Protein AF-A0A382TB47-F1 (afdb_monomer_lite)

Radius of gyration: 34.32 Å; chains: 1; bounding box: 36×31×96 Å

Sequence (79 aa):
MTKRFTLIAFTLSLFATVTLISTQNQGDPTLTEVWEPSPAVITPGDWTGAPSDAIQLFNGSDLSAWTGLDNEAMWNVDD

Foldseek 3Di:
DVVVVVVVVVVVVVVVVVVVVPPPPPPDCVVVDDCPDPDDDWAPAPPPGHIPPDDDCDDLPDNVNDDDPVGRDDDDRDD

Structure (mmCIF, N/CA/C/O backbone):
data_AF-A0A382TB47-F1
#
_entry.id   AF-A0A382TB47-F1
#
loop_
_atom_site.group_PDB
_atom_site.id
_atom_site.type_symbol
_atom_site.label_atom_id
_atom_site.label_alt_id
_atom_site.label_comp_id
_atom_site.label_asym_id
_atom_site.label_entity_id
_atom_site.label_seq_id
_atom_site.p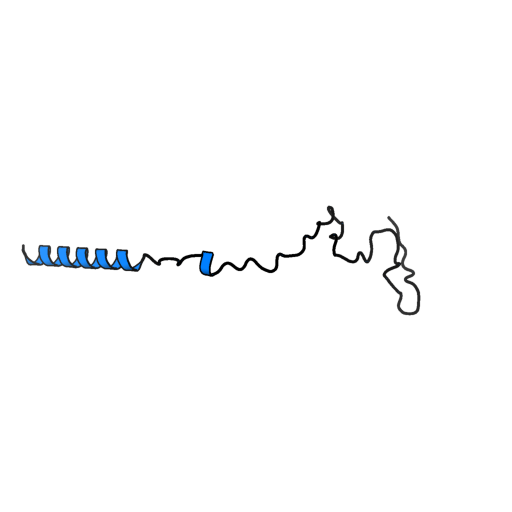dbx_PDB_ins_code
_atom_site.Cartn_x
_atom_site.Cartn_y
_atom_site.Cartn_z
_atom_site.occupancy
_atom_site.B_iso_or_equiv
_atom_site.auth_seq_id
_atom_site.auth_comp_id
_atom_site.auth_asym_id
_atom_site.auth_atom_id
_atom_site.pdbx_PDB_model_num
ATOM 1 N N . MET A 1 1 ? -5.963 -20.031 73.623 1.00 62.56 1 MET A N 1
ATOM 2 C CA . MET A 1 1 ? -6.808 -20.207 72.416 1.00 62.56 1 MET A CA 1
ATOM 3 C C . MET A 1 1 ? -7.049 -18.893 71.674 1.00 62.56 1 MET A C 1
ATOM 5 O O . MET A 1 1 ? -6.939 -18.883 70.458 1.00 62.56 1 MET A O 1
ATOM 9 N N . THR A 1 2 ? -7.244 -17.774 72.373 1.00 67.38 2 THR A N 1
ATOM 10 C CA . THR A 1 2 ? -7.453 -16.432 71.794 1.00 67.38 2 THR A CA 1
ATOM 11 C C . THR A 1 2 ? -6.351 -15.952 70.838 1.00 67.38 2 THR A C 1
ATOM 13 O O . THR A 1 2 ? -6.668 -15.558 69.727 1.00 67.38 2 THR A O 1
ATOM 16 N N . LYS A 1 3 ? -5.057 -16.079 71.180 1.00 61.81 3 LYS A N 1
ATOM 17 C CA . LYS A 1 3 ? -3.947 -15.575 70.332 1.00 61.81 3 LYS A CA 1
ATOM 18 C C . LYS A 1 3 ? -3.853 -16.213 68.935 1.00 61.81 3 LYS A C 1
ATOM 20 O O . LYS A 1 3 ? -3.491 -15.536 67.982 1.00 61.81 3 LYS A O 1
ATOM 25 N N . ARG A 1 4 ? -4.180 -17.508 68.804 1.00 74.44 4 ARG A N 1
ATOM 26 C CA . ARG A 1 4 ? -4.174 -18.220 67.508 1.00 74.44 4 ARG A CA 1
ATOM 27 C C . ARG A 1 4 ? -5.351 -17.789 66.636 1.00 74.44 4 ARG A C 1
ATOM 29 O O . ARG A 1 4 ? -5.191 -17.638 65.435 1.00 74.44 4 ARG A O 1
ATOM 36 N N . PHE A 1 5 ? -6.496 -17.523 67.260 1.00 78.44 5 PHE A N 1
ATOM 37 C CA . PHE A 1 5 ? -7.677 -17.001 66.582 1.00 78.44 5 PHE A CA 1
ATOM 38 C C . PHE A 1 5 ? -7.443 -15.573 66.067 1.00 78.44 5 PHE A C 1
ATOM 40 O O . PHE A 1 5 ? -7.766 -15.272 64.923 1.00 78.44 5 PHE A O 1
ATOM 47 N N . THR A 1 6 ? -6.789 -14.718 66.865 1.00 76.69 6 THR A N 1
ATOM 48 C CA . THR A 1 6 ? -6.419 -13.355 66.451 1.00 76.69 6 THR A CA 1
ATOM 49 C C . THR A 1 6 ? -5.423 -13.352 65.289 1.00 76.69 6 THR A C 1
ATOM 51 O O . THR A 1 6 ? -5.575 -12.558 64.368 1.00 76.69 6 THR A O 1
ATOM 54 N N . LEU A 1 7 ? -4.436 -14.258 65.295 1.00 79.94 7 LEU A N 1
ATOM 55 C CA . LEU A 1 7 ? -3.456 -14.366 64.209 1.00 79.94 7 LEU A CA 1
ATOM 56 C C . LEU A 1 7 ? -4.114 -14.805 62.892 1.00 79.94 7 LEU A C 1
ATOM 58 O O . LEU A 1 7 ? -3.847 -14.208 61.857 1.00 79.94 7 LEU A O 1
ATOM 62 N N . ILE A 1 8 ? -5.013 -15.796 62.950 1.00 84.75 8 ILE A N 1
ATOM 63 C CA . ILE A 1 8 ? -5.754 -16.294 61.780 1.00 84.75 8 ILE A CA 1
ATOM 64 C C . ILE A 1 8 ? -6.674 -15.205 61.216 1.00 84.75 8 ILE A C 1
ATOM 66 O O . ILE A 1 8 ? -6.691 -14.983 60.008 1.00 84.75 8 ILE A O 1
ATOM 70 N N . ALA A 1 9 ? -7.396 -14.483 62.078 1.00 82.12 9 ALA A N 1
ATOM 71 C CA . ALA A 1 9 ? -8.248 -13.371 61.658 1.00 82.12 9 ALA A CA 1
ATOM 72 C C . ALA A 1 9 ? -7.438 -12.237 61.005 1.00 82.12 9 ALA A C 1
ATOM 74 O O . ALA A 1 9 ? -7.863 -11.671 59.998 1.00 82.12 9 ALA A O 1
ATOM 75 N N . PHE A 1 10 ? -6.246 -11.941 61.531 1.00 85.06 10 PHE A N 1
ATOM 76 C CA . PHE A 1 10 ? -5.350 -10.936 60.962 1.00 85.06 10 PHE A CA 1
ATOM 77 C C . PHE A 1 10 ? -4.799 -11.362 59.595 1.00 85.06 10 PHE A C 1
ATOM 79 O O . PHE A 1 10 ? -4.823 -10.570 58.655 1.00 85.06 10 PHE A O 1
ATOM 86 N N . THR A 1 11 ? -4.374 -12.620 59.442 1.00 80.81 11 THR A N 1
ATOM 87 C CA . THR A 1 11 ? -3.907 -13.140 58.147 1.00 80.81 11 THR A CA 1
ATOM 88 C C . THR A 1 11 ? -5.019 -13.193 57.103 1.00 80.81 11 THR A C 1
ATOM 90 O O . THR A 1 11 ? -4.764 -12.905 55.939 1.00 80.81 11 THR A O 1
ATOM 93 N N . LEU A 1 12 ? -6.257 -13.503 57.506 1.00 83.06 12 LEU A N 1
ATOM 94 C CA . LEU A 1 12 ? -7.410 -13.531 56.601 1.00 83.06 12 LEU A CA 1
ATOM 95 C C . LEU A 1 12 ? -7.794 -12.117 56.131 1.00 83.06 12 LEU A C 1
ATOM 97 O O . LEU A 1 12 ? -8.080 -11.911 54.955 1.00 83.06 12 LEU A O 1
ATOM 101 N N . SER A 1 13 ? -7.729 -11.139 57.041 1.00 80.00 13 SER A N 1
ATOM 102 C CA . SER A 1 13 ? -7.922 -9.717 56.733 1.00 80.00 13 SER A CA 1
ATOM 103 C C . SER A 1 13 ? -6.870 -9.198 55.745 1.00 80.00 13 SER A C 1
ATOM 105 O O . SER A 1 13 ? -7.209 -8.541 54.763 1.00 80.00 13 SER A O 1
ATOM 107 N N . LEU A 1 14 ? -5.600 -9.566 55.945 1.00 79.38 14 LEU A N 1
ATOM 108 C CA . LEU A 1 14 ? -4.503 -9.161 55.063 1.00 79.38 14 LEU A CA 1
ATOM 109 C C . LEU A 1 14 ? -4.601 -9.798 53.665 1.00 79.38 14 LEU A C 1
ATOM 111 O O . LEU A 1 14 ? -4.236 -9.178 52.673 1.00 79.38 14 LEU A O 1
ATOM 115 N N . PHE A 1 15 ? -5.121 -11.024 53.567 1.00 77.50 15 PHE A N 1
ATOM 116 C CA . PHE A 1 15 ? -5.351 -11.678 52.277 1.00 77.50 15 PHE A CA 1
ATOM 117 C C . PHE A 1 15 ? -6.503 -11.018 51.500 1.00 77.50 15 PHE A C 1
ATOM 119 O O . PHE A 1 15 ? -6.408 -10.837 50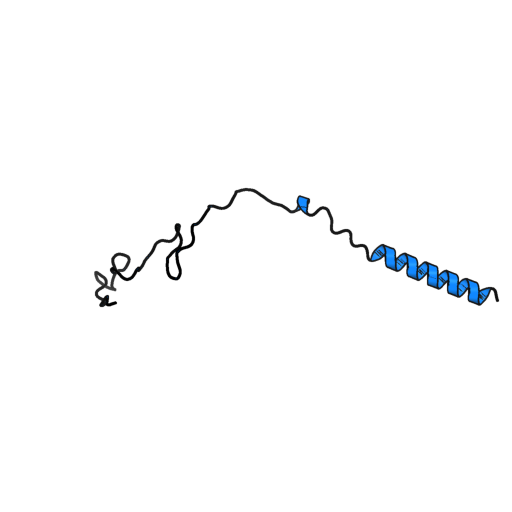.287 1.00 77.50 15 PHE A O 1
ATOM 126 N N . ALA A 1 16 ? -7.563 -10.592 52.197 1.00 75.00 16 ALA A N 1
ATOM 127 C CA . ALA A 1 16 ? -8.704 -9.909 51.588 1.00 75.00 16 ALA A CA 1
ATOM 128 C C . ALA A 1 16 ? -8.324 -8.541 50.987 1.00 75.00 16 ALA A C 1
ATOM 130 O O . ALA A 1 16 ? -8.786 -8.194 49.898 1.00 75.00 16 ALA A O 1
ATOM 131 N N . THR A 1 17 ? -7.439 -7.778 51.636 1.00 69.56 17 THR A N 1
ATOM 132 C CA . THR A 1 17 ? -6.997 -6.473 51.112 1.00 69.56 17 THR A CA 1
ATOM 133 C C . THR A 1 17 ? -6.122 -6.597 49.864 1.00 69.56 17 THR A C 1
ATOM 135 O O . THR A 1 17 ? -6.237 -5.767 48.965 1.00 69.56 17 THR A O 1
ATOM 138 N N . VAL A 1 18 ? -5.313 -7.657 49.746 1.00 71.81 18 VAL A N 1
ATOM 139 C CA . VAL A 1 18 ? -4.487 -7.918 48.551 1.00 71.81 18 VAL A CA 1
ATOM 140 C C . VAL A 1 18 ? -5.346 -8.240 47.321 1.00 71.81 18 VAL A C 1
ATOM 142 O O . VAL A 1 18 ? -5.012 -7.798 46.224 1.00 71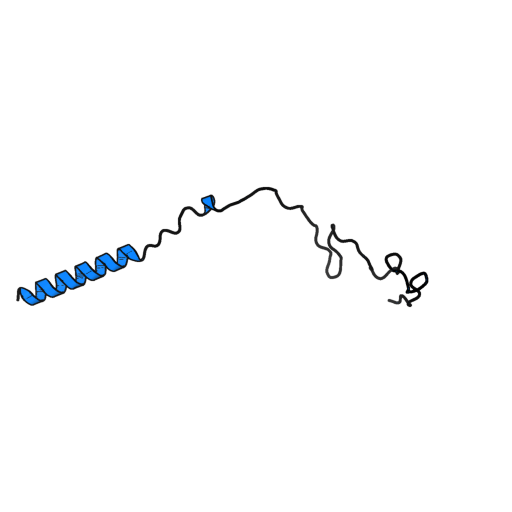.81 18 VAL A O 1
ATOM 145 N N . THR A 1 19 ? -6.478 -8.937 47.487 1.00 65.38 19 THR A N 1
ATOM 146 C CA . THR A 1 19 ? -7.389 -9.252 46.365 1.00 65.38 19 THR A CA 1
ATOM 147 C C . THR A 1 19 ? -8.142 -8.044 45.800 1.00 65.38 19 THR A C 1
ATOM 149 O O . THR A 1 19 ? -8.562 -8.074 44.649 1.00 65.38 19 THR A O 1
ATOM 152 N N . LEU A 1 20 ? -8.295 -6.968 46.579 1.00 64.06 20 LEU A N 1
ATOM 153 C CA . LEU A 1 20 ? -8.951 -5.736 46.124 1.00 64.06 20 LEU A CA 1
ATOM 154 C C . LEU A 1 20 ? -8.016 -4.883 45.249 1.00 64.06 20 LEU A C 1
ATOM 156 O O . LEU A 1 20 ? -8.464 -4.263 44.288 1.00 64.06 20 LEU A O 1
ATOM 160 N N . ILE A 1 21 ? -6.712 -4.886 45.547 1.00 64.19 21 ILE A N 1
ATOM 161 C CA . ILE A 1 21 ? -5.701 -4.067 44.854 1.00 64.19 21 ILE A CA 1
ATOM 162 C C . ILE A 1 21 ? -5.369 -4.626 43.459 1.00 64.19 21 ILE A C 1
ATOM 164 O O . ILE A 1 21 ? -5.001 -3.873 42.561 1.00 64.19 21 ILE A O 1
ATOM 168 N N . SER A 1 22 ? -5.522 -5.936 43.246 1.00 61.91 22 SER A N 1
ATOM 169 C CA . SER A 1 22 ? -5.229 -6.603 41.968 1.00 61.91 22 SER A CA 1
ATOM 170 C C . SER A 1 22 ? -6.314 -6.431 40.898 1.00 61.91 22 SER A C 1
ATOM 172 O O . SER A 1 22 ? -6.132 -6.889 39.771 1.00 61.91 22 SER A O 1
ATOM 174 N N . THR A 1 23 ? -7.402 -5.716 41.195 1.00 60.59 23 THR A N 1
ATOM 175 C CA . THR A 1 23 ? -8.391 -5.310 40.187 1.00 60.59 23 THR A CA 1
ATOM 176 C C . THR A 1 23 ? -7.963 -3.997 39.529 1.00 60.59 23 THR A C 1
ATOM 178 O O . THR A 1 23 ? -8.479 -2.922 39.825 1.00 60.59 23 THR A O 1
ATOM 181 N N . GLN A 1 24 ? -6.969 -4.059 38.636 1.00 67.12 24 GLN A N 1
ATOM 182 C CA . GLN A 1 24 ? -6.700 -2.919 37.761 1.00 67.12 24 GLN A CA 1
ATOM 183 C C . GLN A 1 24 ? -7.879 -2.758 36.807 1.00 67.12 24 GLN A C 1
ATOM 185 O O . GLN A 1 24 ? -8.071 -3.547 35.885 1.00 67.12 24 GLN A O 1
ATOM 190 N N . ASN A 1 25 ? -8.696 -1.745 37.077 1.00 71.12 25 ASN A N 1
ATOM 191 C CA . ASN A 1 25 ? -9.777 -1.338 36.200 1.00 71.12 25 ASN A CA 1
ATOM 192 C C . ASN A 1 25 ? -9.129 -0.743 34.943 1.00 71.12 25 ASN A C 1
ATOM 194 O O . ASN A 1 25 ? -8.644 0.389 34.959 1.00 71.12 25 ASN A O 1
ATOM 198 N N . GLN A 1 26 ? -9.028 -1.552 33.891 1.00 75.12 26 GLN A N 1
ATOM 199 C CA . GLN A 1 26 ? -8.666 -1.098 32.555 1.00 75.12 26 GLN A CA 1
ATOM 200 C C . GLN A 1 26 ? -9.783 -0.121 32.174 1.00 75.12 26 GLN A C 1
ATOM 202 O O . GLN A 1 26 ? -10.921 -0.548 32.010 1.00 75.12 26 GLN A O 1
ATOM 207 N N . GLY A 1 27 ? -9.506 1.187 32.234 1.00 84.88 27 GLY A N 1
ATOM 208 C CA . GLY A 1 27 ? -10.518 2.232 32.051 1.00 84.88 27 GLY A CA 1
ATOM 209 C C . GLY A 1 27 ? -11.292 2.075 30.740 1.00 84.88 27 GLY A C 1
ATOM 210 O O . GLY A 1 27 ? -10.963 1.225 29.918 1.00 84.88 27 GLY A O 1
ATOM 211 N N . ASP A 1 28 ? -12.320 2.896 30.534 1.00 91.38 28 ASP A N 1
ATOM 212 C CA . ASP A 1 28 ? -13.154 2.810 29.331 1.00 91.38 28 ASP A CA 1
ATOM 213 C C . ASP A 1 28 ? -12.290 2.896 28.048 1.00 91.38 28 ASP A C 1
ATOM 215 O O . ASP A 1 28 ? -11.695 3.950 27.794 1.00 91.38 28 ASP A O 1
ATOM 219 N N . PRO A 1 29 ? -12.175 1.807 27.254 1.00 90.56 29 PRO A N 1
ATOM 220 C CA . PRO A 1 29 ? -11.277 1.764 26.100 1.00 90.56 29 PRO A CA 1
ATOM 221 C C . PRO A 1 29 ? -11.670 2.779 25.020 1.00 90.56 29 PRO A C 1
ATOM 223 O O . PRO A 1 29 ? -10.798 3.278 24.304 1.00 90.56 29 PRO A O 1
ATOM 226 N N . THR A 1 30 ? -12.953 3.151 24.962 1.00 93.19 30 THR A N 1
ATOM 227 C CA . THR A 1 30 ? -13.497 4.089 23.970 1.00 93.19 30 THR A CA 1
ATOM 228 C C . THR A 1 30 ? -12.882 5.486 24.076 1.00 93.19 30 THR A C 1
ATOM 230 O O . THR A 1 30 ? -12.785 6.194 23.077 1.00 93.19 30 THR A O 1
ATOM 233 N N . LEU A 1 31 ? -12.365 5.866 25.254 1.00 94.19 31 LEU A N 1
ATOM 234 C CA . LEU A 1 31 ? -11.685 7.150 25.471 1.00 94.19 31 LEU A CA 1
ATOM 235 C C . LEU A 1 31 ? -10.360 7.281 24.701 1.00 94.19 31 LEU A C 1
ATOM 237 O O . LEU A 1 31 ? -9.801 8.376 24.639 1.00 94.19 31 LEU A O 1
ATOM 241 N N . THR A 1 32 ? -9.842 6.183 24.143 1.00 93.88 32 THR A N 1
ATOM 242 C CA . THR A 1 32 ? -8.592 6.154 23.366 1.00 93.88 32 THR A CA 1
ATOM 243 C C . THR A 1 32 ? -8.796 5.862 21.880 1.00 93.88 32 THR A C 1
ATOM 245 O O . THR A 1 32 ? -7.823 5.803 21.129 1.00 93.88 32 THR A O 1
ATOM 248 N N . GLU A 1 33 ? -10.041 5.700 21.434 1.00 95.50 33 GLU A N 1
ATOM 249 C CA . GLU A 1 33 ? -10.351 5.434 20.033 1.00 95.50 33 GLU A CA 1
ATOM 250 C C . GLU A 1 33 ? -10.396 6.738 19.224 1.00 95.50 33 GLU A C 1
ATOM 252 O O . GLU A 1 33 ? -11.082 7.696 19.583 1.00 95.50 33 GLU A O 1
ATOM 257 N N . VAL A 1 34 ? -9.677 6.772 18.101 1.00 95.50 34 VAL A N 1
ATOM 258 C CA . VAL A 1 34 ? -9.707 7.873 17.130 1.00 95.50 34 VAL A CA 1
ATOM 259 C C . VAL A 1 34 ? -10.135 7.297 15.785 1.00 95.50 34 VAL A C 1
ATOM 261 O O . VAL A 1 34 ? -9.464 6.418 15.250 1.00 95.50 34 VAL A O 1
ATOM 264 N N . TRP A 1 35 ? -11.252 7.789 15.249 1.00 95.25 35 TRP A N 1
ATOM 265 C CA . TRP A 1 35 ? -11.900 7.231 14.053 1.00 95.25 35 TRP A CA 1
ATOM 266 C C . TRP A 1 35 ? -11.725 8.081 12.788 1.00 95.25 35 TRP A C 1
ATOM 268 O O . TRP A 1 35 ? -12.093 7.644 11.700 1.00 95.25 35 TRP A O 1
ATOM 278 N N . GLU A 1 36 ? -11.159 9.284 12.913 1.00 96.56 36 GLU A N 1
ATOM 279 C CA . GLU A 1 36 ? -11.019 10.231 11.809 1.00 96.56 36 GLU A CA 1
ATOM 280 C C . GLU A 1 36 ? -9.586 10.769 11.664 1.00 96.56 36 GLU A C 1
ATOM 282 O O . GLU A 1 36 ? -8.906 10.994 12.670 1.00 96.56 36 GLU A O 1
ATOM 287 N N . PRO A 1 37 ? -9.141 11.035 10.419 1.00 95.44 37 PRO A N 1
ATOM 288 C CA . PRO A 1 37 ? -9.857 10.786 9.162 1.00 95.44 37 PRO A CA 1
ATOM 289 C C . PRO A 1 37 ? -9.903 9.291 8.803 1.00 95.44 37 PRO A C 1
ATOM 291 O O . PRO A 1 37 ? -8.997 8.533 9.144 1.00 95.44 37 PRO A O 1
ATOM 294 N N . SER A 1 38 ? -10.941 8.875 8.071 1.00 96.88 38 SER A N 1
ATOM 295 C CA . SER A 1 38 ? -10.974 7.521 7.506 1.00 96.88 38 SER A CA 1
ATOM 296 C C . SER A 1 38 ? -9.811 7.338 6.518 1.00 96.88 38 SER A C 1
ATOM 298 O O . SER A 1 38 ? -9.626 8.197 5.650 1.00 96.88 38 SER A O 1
ATOM 300 N N . PRO A 1 39 ? -9.059 6.225 6.583 1.00 95.94 39 PRO A N 1
ATOM 301 C CA . PRO A 1 39 ? -8.030 5.914 5.596 1.00 95.94 39 PRO A CA 1
ATOM 302 C C . PRO A 1 39 ? -8.604 5.776 4.180 1.00 95.94 39 PRO A C 1
ATOM 304 O O . PRO A 1 39 ? -9.760 5.384 4.001 1.00 95.94 39 PRO A O 1
ATOM 307 N N . ALA A 1 40 ? -7.779 6.065 3.170 1.00 97.44 40 ALA A N 1
ATOM 308 C CA . ALA A 1 40 ? -8.124 5.799 1.778 1.00 97.44 40 ALA A CA 1
ATOM 309 C C . ALA A 1 40 ? -8.225 4.286 1.526 1.00 97.44 40 ALA A C 1
ATOM 311 O O . ALA A 1 40 ? -7.422 3.504 2.036 1.00 97.44 40 ALA A O 1
ATOM 312 N N . VAL A 1 41 ? -9.207 3.877 0.721 1.00 97.75 41 VAL A N 1
ATOM 313 C CA . VAL A 1 41 ? -9.376 2.474 0.331 1.00 97.75 41 VAL A CA 1
ATOM 314 C C . VAL A 1 41 ? -8.424 2.162 -0.818 1.00 97.75 41 VAL A C 1
ATOM 316 O O . VAL A 1 41 ? -8.562 2.725 -1.902 1.00 97.75 41 VAL A O 1
ATOM 319 N N . ILE A 1 42 ? -7.484 1.249 -0.582 1.00 97.94 42 ILE A N 1
ATOM 320 C CA . ILE A 1 42 ? -6.528 0.769 -1.582 1.00 97.94 42 ILE A CA 1
ATOM 321 C C . ILE A 1 42 ? -6.886 -0.663 -1.961 1.00 97.94 42 ILE A C 1
ATOM 323 O O . ILE A 1 42 ? -7.001 -1.527 -1.090 1.00 97.94 42 ILE A O 1
ATOM 327 N N . THR A 1 43 ? -7.061 -0.918 -3.257 1.00 97.94 43 THR A N 1
ATOM 328 C CA . THR A 1 43 ? -7.267 -2.282 -3.759 1.00 97.94 43 THR A CA 1
ATOM 329 C C . THR A 1 43 ? -5.901 -2.955 -3.873 1.00 97.94 43 THR A C 1
ATOM 33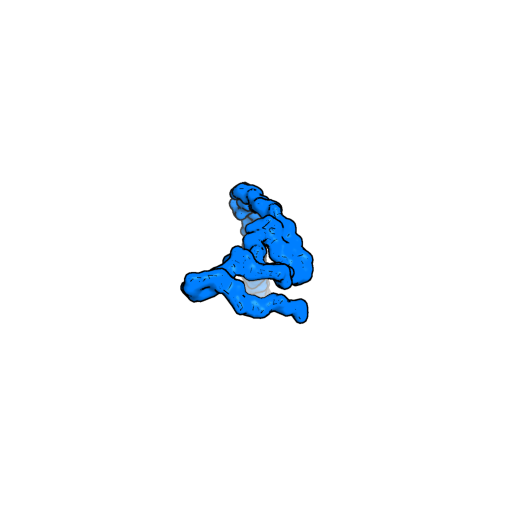1 O O . THR A 1 43 ? -5.042 -2.426 -4.583 1.00 97.94 43 THR A O 1
ATOM 334 N N . PRO A 1 44 ? -5.658 -4.085 -3.186 1.00 97.31 44 PRO A N 1
ATOM 335 C CA . PRO A 1 44 ? -4.424 -4.839 -3.362 1.00 97.31 44 PRO A CA 1
ATOM 336 C C . PRO A 1 44 ? -4.282 -5.311 -4.809 1.00 97.31 44 PRO A C 1
ATOM 338 O O . PRO A 1 44 ? -5.282 -5.592 -5.469 1.00 97.31 44 PRO A O 1
ATOM 341 N N . GLY A 1 45 ? -3.046 -5.426 -5.289 1.00 95.00 45 GLY A N 1
ATOM 342 C CA . GLY A 1 45 ? -2.795 -6.157 -6.523 1.00 95.00 45 GLY A CA 1
ATOM 343 C C . GLY A 1 45 ? -3.029 -7.657 -6.331 1.00 95.00 45 GLY A C 1
ATOM 344 O O . GLY A 1 45 ? -3.108 -8.152 -5.203 1.00 95.00 45 GLY A O 1
ATOM 345 N N . ASP A 1 46 ? -3.102 -8.389 -7.441 1.00 92.12 46 ASP A N 1
ATOM 346 C CA . ASP A 1 46 ? -3.044 -9.854 -7.418 1.00 92.12 46 ASP A CA 1
ATOM 347 C C . ASP A 1 46 ? -1.657 -10.335 -6.932 1.00 92.12 46 ASP A C 1
ATOM 349 O O . ASP A 1 46 ? -0.805 -9.530 -6.569 1.00 92.12 46 ASP A O 1
ATOM 353 N N . TRP A 1 47 ? -1.391 -11.646 -6.957 1.00 88.94 47 TRP A N 1
ATOM 354 C CA . TRP A 1 47 ? -0.155 -12.297 -6.475 1.00 88.94 47 TRP A CA 1
ATOM 355 C C . TRP A 1 47 ? 1.139 -11.478 -6.591 1.00 88.94 47 TRP A C 1
ATOM 357 O O . TRP A 1 47 ? 1.881 -11.355 -5.620 1.00 88.94 47 TRP A O 1
ATOM 367 N N . THR A 1 48 ? 1.411 -10.936 -7.778 1.00 88.31 48 THR A N 1
ATOM 368 C CA . THR A 1 48 ? 2.592 -10.111 -8.077 1.00 88.31 48 THR A CA 1
ATOM 369 C C . THR A 1 48 ? 2.218 -8.711 -8.570 1.00 88.31 48 THR A C 1
ATOM 371 O O . THR A 1 48 ? 3.070 -7.982 -9.074 1.00 88.31 48 THR A O 1
ATOM 374 N N . GLY A 1 49 ? 0.938 -8.347 -8.484 1.00 93.44 49 GLY A N 1
ATOM 375 C CA . GLY A 1 49 ? 0.410 -7.076 -8.962 1.00 93.44 49 GLY A CA 1
ATOM 376 C C . GLY A 1 49 ? 0.690 -5.936 -7.987 1.00 93.44 49 GLY A C 1
ATOM 377 O O . GLY A 1 49 ? 0.744 -6.123 -6.772 1.00 93.44 49 GLY A O 1
ATOM 378 N N . ALA A 1 50 ? 0.833 -4.728 -8.524 1.00 96.31 50 ALA A N 1
ATOM 379 C CA . ALA A 1 50 ? 0.905 -3.521 -7.714 1.00 96.31 50 ALA A CA 1
ATOM 380 C C . ALA A 1 50 ? -0.491 -3.155 -7.158 1.00 96.31 50 ALA A C 1
ATOM 382 O O . ALA A 1 50 ? -1.496 -3.440 -7.816 1.00 96.31 50 ALA A O 1
ATOM 383 N N . PRO A 1 51 ? -0.586 -2.533 -5.969 1.00 97.56 51 PRO A N 1
ATOM 384 C CA . PRO A 1 51 ? -1.852 -2.009 -5.461 1.00 97.56 51 PRO A CA 1
ATOM 385 C C . PRO A 1 51 ? -2.357 -0.824 -6.297 1.00 97.56 51 PRO A C 1
ATOM 387 O O . PRO A 1 51 ? -1.607 -0.215 -7.059 1.00 97.56 51 PRO A O 1
ATOM 390 N N . SER A 1 52 ? -3.634 -0.470 -6.133 1.00 97.31 52 SER A N 1
ATOM 391 C CA . SER A 1 52 ? -4.304 0.552 -6.952 1.00 97.31 52 SER A CA 1
ATOM 392 C C . SER A 1 52 ? -3.730 1.965 -6.829 1.00 97.31 52 SER A C 1
ATOM 394 O O . SER A 1 52 ? -3.987 2.796 -7.694 1.00 97.31 52 SER A O 1
ATOM 396 N N . ASP A 1 53 ? -3.021 2.267 -5.742 1.00 97.88 53 ASP A N 1
ATOM 397 C CA . ASP A 1 53 ? -2.362 3.557 -5.508 1.00 97.88 53 ASP A CA 1
ATOM 398 C C . ASP A 1 53 ? -0.871 3.557 -5.860 1.00 97.88 53 ASP A C 1
ATOM 400 O O . ASP A 1 53 ? -0.216 4.597 -5.756 1.00 97.88 53 ASP A O 1
ATOM 404 N N . ALA A 1 54 ? -0.317 2.422 -6.287 1.00 96.62 54 ALA A N 1
ATOM 405 C CA . ALA A 1 54 ? 1.079 2.345 -6.672 1.00 96.62 54 ALA A CA 1
ATOM 406 C C . ALA A 1 54 ? 1.291 2.776 -8.124 1.00 96.62 54 ALA A C 1
ATOM 408 O O . ALA A 1 54 ? 0.524 2.460 -9.032 1.00 96.62 54 ALA A O 1
ATOM 409 N N . ILE A 1 55 ? 2.423 3.437 -8.354 1.00 96.06 55 ILE A N 1
ATOM 410 C CA . ILE A 1 55 ? 2.965 3.637 -9.694 1.00 96.06 55 ILE A CA 1
ATOM 411 C C . ILE A 1 55 ? 3.719 2.360 -10.071 1.00 96.06 55 ILE A C 1
ATOM 413 O O . ILE A 1 55 ? 4.711 2.005 -9.432 1.00 96.06 55 ILE A O 1
ATOM 417 N N . GLN A 1 56 ? 3.258 1.662 -11.107 1.00 94.38 56 GLN A N 1
ATOM 418 C CA . GLN A 1 56 ? 3.917 0.453 -11.589 1.00 94.38 56 GLN A CA 1
ATOM 419 C C . GLN A 1 56 ? 5.084 0.816 -12.516 1.00 94.38 56 GLN A C 1
ATOM 421 O O . GLN A 1 56 ? 4.876 1.232 -13.650 1.00 94.38 56 GLN A O 1
ATOM 426 N N . LEU A 1 57 ? 6.318 0.657 -12.025 1.00 96.44 57 LEU A N 1
ATOM 427 C CA . LEU A 1 57 ? 7.531 0.998 -12.785 1.00 96.44 57 LEU A CA 1
ATOM 428 C C . LEU A 1 57 ? 7.960 -0.093 -13.778 1.00 96.44 57 LEU A C 1
ATOM 430 O O . LEU A 1 57 ? 8.697 0.184 -14.716 1.00 96.44 57 LEU A O 1
ATOM 434 N N . PHE A 1 58 ? 7.553 -1.343 -13.567 1.00 95.44 58 PHE A N 1
ATOM 435 C CA . PHE A 1 58 ? 7.794 -2.440 -14.503 1.00 95.44 58 PHE A CA 1
ATOM 436 C C . PHE A 1 58 ? 6.735 -3.522 -14.301 1.00 95.44 58 PHE A C 1
ATOM 438 O O . PHE A 1 58 ? 6.435 -3.891 -13.164 1.00 95.44 58 PHE A O 1
ATOM 445 N N . ASN A 1 59 ? 6.161 -4.018 -15.394 1.00 92.69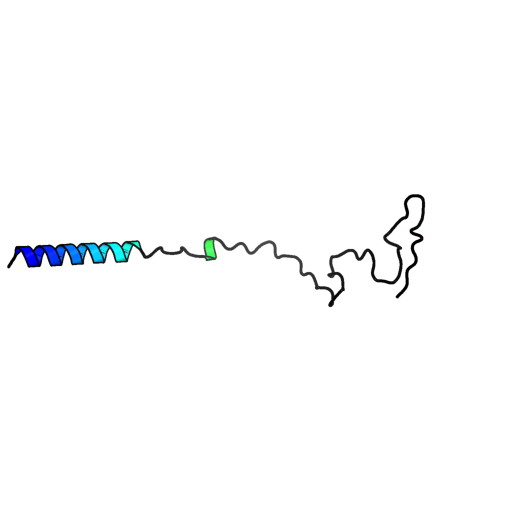 59 ASN A N 1
ATOM 446 C CA . ASN A 1 59 ? 5.106 -5.036 -15.380 1.00 92.69 59 ASN A CA 1
ATOM 447 C C . ASN A 1 59 ? 5.384 -6.208 -16.334 1.00 92.69 59 ASN A C 1
ATOM 449 O O . ASN A 1 59 ? 4.479 -6.990 -16.608 1.00 92.69 59 ASN A O 1
ATOM 453 N N . GLY A 1 60 ? 6.610 -6.296 -16.858 1.00 93.81 60 GLY A N 1
ATOM 454 C CA . GLY A 1 60 ? 7.002 -7.274 -17.874 1.00 93.81 60 GLY A CA 1
ATOM 455 C C . GLY A 1 60 ? 6.850 -6.795 -19.320 1.00 93.81 60 GLY A C 1
ATOM 456 O O . GLY A 1 60 ? 7.368 -7.455 -20.206 1.00 93.81 60 GLY A O 1
ATOM 457 N N . SER A 1 61 ? 6.188 -5.660 -19.585 1.00 94.25 61 SER A N 1
ATOM 458 C CA . SER A 1 61 ? 5.946 -5.203 -20.967 1.00 94.25 61 SER A CA 1
ATOM 459 C C . SER A 1 61 ? 7.085 -4.359 -21.540 1.00 94.25 61 SER A C 1
ATOM 461 O O . SER A 1 61 ? 7.538 -4.604 -22.653 1.00 94.25 61 SER A O 1
ATOM 463 N N . ASP A 1 62 ? 7.532 -3.335 -20.808 1.00 95.31 62 ASP A N 1
ATOM 464 C CA . ASP A 1 62 ? 8.530 -2.382 -21.295 1.00 95.31 62 ASP A CA 1
ATOM 465 C C . ASP A 1 62 ? 9.231 -1.628 -20.154 1.00 95.31 62 ASP A C 1
ATOM 467 O O . ASP A 1 62 ? 8.863 -1.738 -18.985 1.00 95.31 62 ASP A O 1
ATOM 471 N N . LEU A 1 63 ? 10.256 -0.851 -20.513 1.00 97.31 63 LEU A N 1
ATOM 472 C CA . LEU A 1 63 ? 11.048 -0.016 -19.608 1.00 97.31 63 LEU A CA 1
ATOM 473 C C . LEU A 1 63 ? 10.651 1.471 -19.680 1.00 97.31 63 LEU A C 1
ATOM 475 O O . LEU A 1 63 ? 11.480 2.330 -19.394 1.00 97.31 63 LEU A O 1
ATOM 479 N N . SER A 1 64 ? 9.413 1.807 -20.058 1.00 95.69 64 SER A N 1
ATOM 480 C CA . SER A 1 64 ? 8.972 3.203 -20.269 1.00 95.69 64 SER A CA 1
ATOM 481 C C . SER A 1 64 ? 9.080 4.101 -19.030 1.00 95.69 64 SER A C 1
ATOM 483 O O . SER A 1 64 ? 9.213 5.318 -19.157 1.00 95.69 64 SER A O 1
ATOM 485 N N . ALA A 1 65 ? 9.063 3.514 -17.831 1.00 97.00 65 ALA A N 1
ATOM 486 C CA . ALA A 1 65 ? 9.280 4.228 -16.574 1.00 97.00 65 ALA A CA 1
ATOM 487 C C . ALA A 1 65 ? 10.769 4.393 -16.199 1.00 97.00 65 ALA A C 1
ATOM 489 O O . ALA A 1 65 ? 11.070 4.932 -15.132 1.00 97.00 65 ALA A O 1
ATOM 490 N N . TRP A 1 66 ? 11.699 3.929 -17.041 1.00 96.81 66 TRP A N 1
ATOM 491 C CA . TRP A 1 66 ? 13.139 3.922 -16.782 1.00 96.81 66 TRP A CA 1
ATOM 492 C C . TRP A 1 66 ? 13.920 4.671 -17.861 1.00 96.81 66 TRP A C 1
ATOM 494 O O . TRP A 1 66 ? 13.560 4.704 -19.035 1.00 96.81 66 TRP A O 1
ATOM 504 N N . THR A 1 67 ? 15.065 5.213 -17.460 1.00 97.25 67 THR A N 1
ATOM 505 C CA . THR A 1 67 ? 16.081 5.743 -18.371 1.00 97.25 67 THR A CA 1
ATOM 506 C C . THR A 1 67 ? 17.413 5.058 -18.096 1.00 97.25 67 THR A C 1
ATOM 508 O O . THR A 1 67 ? 17.729 4.714 -16.955 1.00 97.25 67 THR A O 1
ATOM 511 N N . GLY A 1 68 ? 18.207 4.866 -19.144 1.00 95.19 68 GLY A N 1
ATOM 512 C CA . GLY A 1 68 ? 19.618 4.536 -19.018 1.00 95.19 68 GLY A CA 1
ATOM 513 C C . GLY A 1 68 ? 20.425 5.734 -18.509 1.00 95.19 68 GLY A C 1
ATOM 514 O O . GLY A 1 68 ? 19.892 6.816 -18.272 1.00 95.19 68 GLY A O 1
ATOM 515 N N . LEU A 1 69 ? 21.733 5.532 -18.346 1.00 94.25 69 LEU A N 1
ATOM 516 C CA . LEU A 1 69 ? 22.636 6.567 -17.836 1.00 94.25 69 LEU A CA 1
ATOM 517 C C . LEU A 1 69 ? 22.641 7.826 -18.721 1.00 94.25 69 LEU A C 1
ATOM 519 O O . LEU A 1 69 ? 22.615 8.934 -18.196 1.00 94.25 69 LEU A O 1
ATOM 523 N N . ASP A 1 70 ? 22.629 7.635 -20.043 1.00 92.69 70 ASP A N 1
ATOM 524 C CA . ASP A 1 70 ? 22.766 8.719 -21.023 1.00 92.69 70 ASP A CA 1
ATOM 525 C C . ASP A 1 70 ? 21.532 8.886 -21.940 1.00 92.69 70 ASP A C 1
ATOM 527 O O . ASP A 1 70 ? 21.385 9.915 -22.598 1.00 92.69 70 ASP A O 1
ATOM 531 N N . ASN A 1 71 ? 20.636 7.890 -22.006 1.00 92.50 71 ASN A N 1
ATOM 532 C CA . ASN A 1 71 ? 19.510 7.830 -22.953 1.00 92.50 71 ASN A CA 1
ATOM 533 C C . ASN A 1 71 ? 18.400 6.868 -22.473 1.00 92.50 71 ASN A C 1
ATOM 535 O O . ASN A 1 71 ? 18.298 6.579 -21.286 1.00 92.50 71 ASN A O 1
ATOM 539 N N . GLU A 1 72 ? 17.550 6.370 -23.378 1.00 94.94 72 GLU A N 1
ATOM 540 C CA . GLU A 1 72 ? 16.522 5.358 -23.083 1.00 94.94 72 GLU A CA 1
ATOM 541 C C . GLU A 1 72 ? 17.123 4.087 -22.458 1.00 94.94 72 GLU A C 1
ATOM 543 O O . GLU A 1 72 ? 18.293 3.756 -22.685 1.00 94.94 72 GLU A O 1
ATOM 548 N N . ALA A 1 73 ? 16.335 3.381 -21.645 1.00 97.00 73 ALA A N 1
ATOM 549 C CA . ALA A 1 73 ? 16.750 2.116 -21.053 1.00 97.00 73 ALA A CA 1
ATOM 550 C C . ALA A 1 73 ? 16.785 1.011 -22.128 1.00 97.00 73 ALA A C 1
ATOM 552 O O . ALA A 1 73 ? 15.755 0.629 -22.669 1.00 97.00 73 ALA A O 1
ATOM 553 N N . MET A 1 74 ? 17.985 0.499 -22.425 1.00 94.75 74 MET A N 1
ATOM 554 C CA . MET A 1 74 ? 18.248 -0.459 -23.516 1.00 94.75 74 MET A CA 1
ATOM 555 C C . MET A 1 74 ? 18.515 -1.892 -23.021 1.00 94.75 74 MET A C 1
ATOM 557 O O . MET A 1 74 ? 19.236 -2.650 -23.668 1.00 94.75 74 MET A O 1
ATOM 561 N N . TRP A 1 75 ? 18.010 -2.264 -21.843 1.00 95.31 75 TRP A N 1
ATOM 562 C CA . TRP A 1 75 ? 18.102 -3.652 -21.380 1.00 95.31 75 TRP A CA 1
ATOM 563 C C . TRP A 1 75 ? 17.108 -4.531 -22.142 1.00 95.31 75 TRP A C 1
ATOM 565 O O . TRP A 1 75 ? 16.036 -4.066 -22.524 1.00 95.31 75 TRP A O 1
ATOM 575 N N . ASN A 1 76 ? 17.457 -5.802 -22.347 1.00 96.00 76 ASN A N 1
ATOM 576 C CA . ASN A 1 76 ? 16.535 -6.753 -22.959 1.00 96.00 76 ASN A CA 1
ATOM 577 C C . ASN A 1 76 ? 15.364 -7.025 -22.009 1.00 96.00 76 ASN A C 1
ATOM 579 O O . ASN A 1 76 ? 15.577 -7.286 -20.822 1.00 96.00 76 ASN A O 1
ATOM 583 N N . VAL A 1 77 ? 14.150 -6.970 -22.554 1.00 96.44 77 VAL A N 1
ATOM 584 C CA . VAL A 1 77 ? 12.919 -7.409 -21.895 1.00 96.44 77 VAL A CA 1
ATOM 585 C C . VAL A 1 77 ? 12.497 -8.697 -22.586 1.00 96.44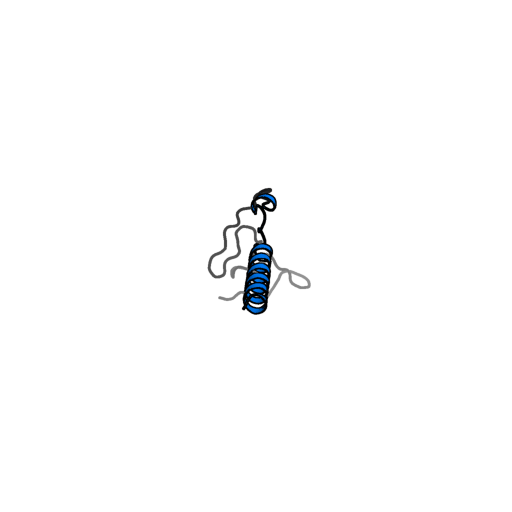 77 VAL A C 1
ATOM 587 O O . VAL A 1 77 ? 12.142 -8.671 -23.762 1.00 96.44 77 VAL A O 1
ATOM 590 N N . ASP A 1 78 ? 12.591 -9.799 -21.854 1.00 94.12 78 ASP A N 1
ATOM 591 C CA . ASP A 1 78 ? 12.214 -11.141 -22.288 1.00 94.12 78 ASP A CA 1
ATOM 592 C C . ASP A 1 78 ? 11.297 -11.760 -21.215 1.00 94.12 78 ASP A C 1
ATOM 594 O O . ASP A 1 78 ? 11.390 -11.384 -20.041 1.00 94.12 78 ASP A O 1
ATOM 598 N N . ASP A 1 79 ? 10.429 -12.688 -21.631 1.00 86.94 79 ASP A N 1
ATOM 599 C CA . ASP A 1 79 ? 9.489 -13.422 -20.762 1.00 86.94 79 ASP A CA 1
ATOM 600 C C . ASP A 1 79 ? 10.178 -14.437 -19.826 1.00 86.94 79 ASP A C 1
ATOM 602 O O . ASP A 1 79 ? 11.119 -15.143 -20.271 1.00 86.94 79 ASP A O 1
#

Organism: NCBI:txid408172

pLDDT: mean 87.64, std 11.36, range [60.59, 97.94]

Secondary structure (DSSP, 8-state):
-HHHHHHHHHHHHHHHHHHHHT------GGGG----SPPPP-PPPSTTPPPTTS--S-SSS--TT-B-SSSB-------